Protein AF-A0A957ZMC9-F1 (afdb_monomer_lite)

Radius of gyration: 18.79 Å; chains: 1; bounding box: 34×41×51 Å

Foldseek 3Di:
DLDFVQLVQVQLVVLVFHKDLDAADLLPGPVNCPCPDPDPPCVVCVVVVNSVPDDDPVRRCQRGGNDMDGDCVLPVVPPVSVVSSVVSSVVCVVCVVVSNVVVVVVVD

Sequence (108 aa):
WGVDHGAVCAALDAEGLESWTGYEAMNHYELFQPQLTRLPVPMAYPERFNFAEMNLPAAERACAHEAVWLDEAVFRAGKEGVDQAVAAIRKVYEQRVELAEAVRERDA

pLDDT: mean 93.73, std 3.28, range [79.44, 98.38]

Secondary structure (DSSP, 8-state):
--S-HHHHHHHHHHTT--EE--PPPTTT-TT--GGG---HHHHH-GGGG-GGG---HHHHHIIIII--EE-HHHHHTHHHHHHHHHHHHHHHHHTHHHHHHHHHHH--

Structure (mmCIF, N/CA/C/O backbone):
data_AF-A0A957ZMC9-F1
#
_entry.id   AF-A0A957ZMC9-F1
#
loop_
_atom_site.group_PDB
_atom_site.id
_atom_site.type_symbol
_atom_site.label_atom_id
_atom_site.label_alt_id
_atom_site.label_comp_id
_atom_site.label_asym_id
_atom_site.label_entity_id
_atom_site.label_seq_id
_atom_site.pdbx_PDB_ins_code
_atom_site.Cartn_x
_atom_site.Cartn_y
_atom_site.Cartn_z
_atom_site.occupancy
_atom_site.B_iso_or_equiv
_atom_site.auth_seq_id
_atom_site.auth_comp_id
_atom_site.auth_asym_id
_atom_site.auth_atom_id
_atom_site.pdbx_PDB_model_num
ATOM 1 N N . TRP A 1 1 ? 1.502 -7.735 14.231 1.00 85.50 1 TRP A N 1
ATOM 2 C CA . TRP A 1 1 ? 0.253 -8.071 13.529 1.00 85.50 1 TRP A CA 1
ATOM 3 C C . TRP A 1 1 ? -0.009 -9.565 13.528 1.00 85.50 1 TRP A C 1
ATOM 5 O O . TRP A 1 1 ? -1.072 -9.938 13.983 1.00 85.50 1 TRP A O 1
ATOM 15 N N . GLY A 1 2 ? 0.952 -10.423 13.159 1.00 90.25 2 GLY A N 1
ATOM 16 C CA . GLY A 1 2 ? 0.763 -11.884 13.257 1.00 90.25 2 GLY A CA 1
ATOM 17 C C . GLY A 1 2 ? -0.123 -12.474 12.153 1.00 90.25 2 GLY A C 1
ATOM 18 O O . GLY A 1 2 ? -0.414 -13.662 12.183 1.00 90.25 2 GLY A O 1
ATOM 19 N N . VAL A 1 3 ? -0.503 -11.636 11.190 1.00 93.06 3 VAL A N 1
ATOM 20 C CA . VAL A 1 3 ? -1.233 -11.943 9.961 1.00 93.06 3 VAL A CA 1
ATOM 21 C C . VAL A 1 3 ? -0.622 -11.124 8.823 1.00 93.06 3 VAL A C 1
ATOM 23 O O . VAL A 1 3 ? 0.091 -10.149 9.086 1.00 93.06 3 VAL A O 1
ATOM 26 N N . ASP A 1 4 ? -0.906 -11.530 7.591 1.00 92.81 4 ASP A N 1
ATOM 27 C CA . ASP A 1 4 ? -0.551 -10.813 6.366 1.00 92.81 4 ASP A CA 1
ATOM 28 C C . ASP A 1 4 ? -1.323 -9.480 6.219 1.00 92.81 4 ASP A C 1
ATOM 30 O O . ASP A 1 4 ? -2.423 -9.326 6.765 1.00 92.81 4 ASP A O 1
ATOM 34 N N . HIS A 1 5 ? -0.763 -8.511 5.484 1.00 93.81 5 HIS A N 1
ATOM 35 C CA . HIS A 1 5 ? -1.374 -7.189 5.304 1.00 93.81 5 HIS A CA 1
ATOM 36 C C . HIS A 1 5 ? -2.750 -7.221 4.621 1.00 93.81 5 HIS A C 1
ATOM 38 O O . HIS A 1 5 ? -3.580 -6.365 4.926 1.00 93.81 5 HIS A O 1
ATOM 44 N N . GLY A 1 6 ? -3.059 -8.229 3.798 1.00 94.56 6 GLY A N 1
ATOM 45 C CA . GLY A 1 6 ? -4.389 -8.393 3.208 1.00 94.56 6 GLY A CA 1
ATOM 46 C C . GLY A 1 6 ? -5.461 -8.681 4.261 1.00 94.56 6 GLY A C 1
ATOM 47 O O . GLY A 1 6 ? -6.556 -8.121 4.207 1.00 94.56 6 GLY A O 1
ATOM 48 N N . ALA A 1 7 ? -5.133 -9.480 5.282 1.00 95.06 7 ALA A N 1
ATOM 49 C CA . ALA A 1 7 ? -6.037 -9.727 6.406 1.00 95.06 7 ALA A CA 1
ATOM 50 C C . ALA A 1 7 ? -6.234 -8.473 7.270 1.00 95.06 7 ALA A C 1
ATOM 52 O O . ALA A 1 7 ? -7.331 -8.240 7.777 1.00 95.06 7 ALA A O 1
ATOM 53 N N . VAL A 1 8 ? -5.189 -7.651 7.414 1.00 96.19 8 VAL A N 1
ATOM 54 C CA . VAL A 1 8 ? -5.297 -6.351 8.090 1.00 96.19 8 VAL A CA 1
ATOM 55 C C . VAL A 1 8 ? -6.210 -5.411 7.303 1.00 96.19 8 VAL A C 1
ATOM 57 O O . VAL A 1 8 ? -7.094 -4.820 7.914 1.00 96.19 8 VAL A O 1
ATOM 60 N N . CYS A 1 9 ? -6.056 -5.311 5.977 1.00 96.31 9 CYS A N 1
ATOM 61 C CA . CYS A 1 9 ? -6.913 -4.461 5.140 1.00 96.31 9 CYS A CA 1
ATOM 62 C C . CYS A 1 9 ? -8.384 -4.874 5.253 1.00 96.31 9 CYS A C 1
ATOM 64 O O . CYS A 1 9 ? -9.229 -4.048 5.571 1.00 96.31 9 CYS A O 1
ATOM 66 N N . ALA A 1 10 ? -8.677 -6.173 5.130 1.00 95.81 10 ALA A N 1
ATOM 67 C CA . ALA A 1 10 ? -10.040 -6.684 5.270 1.00 95.81 10 ALA A CA 1
ATOM 68 C C . ALA A 1 10 ? -10.660 -6.370 6.647 1.00 95.81 10 ALA A C 1
ATOM 70 O O . ALA A 1 10 ? -11.853 -6.085 6.748 1.00 95.81 10 ALA A O 1
ATOM 71 N N . ALA A 1 11 ? -9.859 -6.411 7.717 1.00 96.88 11 ALA A N 1
ATOM 72 C CA . ALA A 1 11 ? -10.316 -6.042 9.053 1.00 96.88 11 ALA A CA 1
ATOM 73 C C . ALA A 1 11 ? -10.551 -4.528 9.196 1.00 96.88 11 ALA A C 1
ATOM 75 O O . ALA A 1 11 ? -11.516 -4.127 9.837 1.00 96.88 11 ALA A O 1
ATOM 76 N N . LEU A 1 12 ? -9.700 -3.686 8.602 1.00 97.00 12 LEU A N 1
ATOM 77 C CA . LEU A 1 12 ? -9.875 -2.230 8.605 1.00 97.00 12 LEU A CA 1
ATOM 78 C C . LEU A 1 12 ? -11.098 -1.803 7.785 1.00 97.00 12 LEU A C 1
ATOM 80 O O . LEU A 1 12 ? -11.874 -0.970 8.257 1.00 97.00 12 LEU A O 1
ATOM 84 N N . ASP A 1 13 ? -11.332 -2.437 6.635 1.00 95.75 13 ASP A N 1
ATOM 85 C CA . ASP A 1 13 ? -12.523 -2.208 5.813 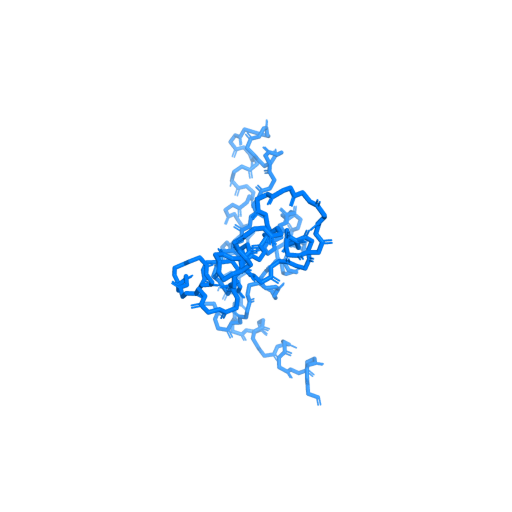1.00 95.75 13 ASP A CA 1
ATOM 86 C C . ASP A 1 13 ? -13.805 -2.533 6.598 1.00 95.75 13 ASP A C 1
ATOM 88 O O . ASP A 1 13 ? -14.782 -1.784 6.546 1.00 95.75 13 ASP A O 1
ATOM 92 N N . ALA A 1 14 ? -13.795 -3.606 7.402 1.00 95.75 14 ALA A N 1
ATOM 93 C CA . ALA A 1 14 ? -14.912 -3.963 8.281 1.00 95.75 14 ALA A CA 1
ATOM 94 C C . ALA A 1 14 ? -15.159 -2.935 9.407 1.00 95.75 14 ALA A C 1
ATOM 96 O O . ALA A 1 14 ? -16.285 -2.811 9.892 1.00 95.75 14 ALA A O 1
ATOM 97 N N . GLU A 1 15 ? -14.135 -2.175 9.801 1.00 95.94 15 GLU A N 1
ATOM 98 C CA . GLU A 1 15 ? -14.239 -1.040 10.730 1.00 95.94 15 GLU A CA 1
ATOM 99 C C . GLU A 1 15 ? -14.601 0.282 10.026 1.00 95.94 15 GLU A C 1
ATOM 101 O O . GLU A 1 15 ? -14.698 1.324 10.677 1.00 95.94 15 GLU A O 1
ATOM 106 N N . GLY A 1 16 ? -14.820 0.252 8.707 1.00 94.38 16 GLY A N 1
ATOM 107 C CA . GLY A 1 16 ? -15.160 1.420 7.897 1.00 94.38 16 GLY A CA 1
ATOM 108 C C . GLY A 1 16 ? -13.962 2.280 7.491 1.00 94.38 16 GLY A C 1
ATOM 109 O O . GLY A 1 16 ? -14.163 3.406 7.036 1.00 94.38 16 GLY A O 1
ATOM 110 N N . LEU A 1 17 ? -12.731 1.783 7.652 1.00 96.31 17 LEU A N 1
ATOM 111 C CA . LEU A 1 17 ? -11.525 2.431 7.142 1.00 96.31 17 LEU A CA 1
ATOM 112 C C . LEU A 1 17 ? -11.098 1.755 5.839 1.00 96.31 17 LEU A C 1
ATOM 114 O O . LEU A 1 17 ? -10.408 0.740 5.877 1.00 96.31 17 LEU A O 1
ATOM 118 N N . GLU A 1 18 ? -11.484 2.353 4.711 1.00 93.12 18 GLU A N 1
ATOM 119 C CA . GLU A 1 18 ? -11.097 1.871 3.384 1.00 93.12 18 GLU A CA 1
ATOM 120 C C . GLU A 1 18 ? -9.572 1.836 3.250 1.00 93.12 18 GLU A C 1
ATOM 122 O O . GLU A 1 18 ? -8.875 2.849 3.411 1.00 93.12 18 GLU A O 1
ATOM 127 N N . SER A 1 19 ? -9.054 0.638 3.001 1.00 94.94 19 SER A N 1
ATOM 128 C CA . SER A 1 19 ? -7.627 0.379 2.925 1.00 94.94 19 SER A CA 1
ATOM 129 C C . SER A 1 19 ? -7.314 -0.708 1.908 1.00 94.94 19 SER A C 1
ATOM 131 O O . SER A 1 19 ? -8.141 -1.552 1.578 1.00 94.94 19 SER A O 1
ATOM 133 N N . TRP A 1 20 ? -6.091 -0.700 1.391 1.00 94.25 20 TRP A N 1
ATOM 134 C CA . TRP A 1 20 ? -5.660 -1.712 0.432 1.00 94.25 20 TRP A CA 1
ATOM 135 C C . TRP A 1 20 ? -4.178 -2.034 0.582 1.00 94.25 20 TRP A C 1
ATOM 137 O O . TRP A 1 20 ? -3.389 -1.247 1.113 1.00 94.25 20 TRP A O 1
ATOM 147 N N . THR A 1 21 ? -3.796 -3.212 0.096 1.00 94.00 21 THR A N 1
ATOM 148 C CA . THR A 1 21 ? -2.422 -3.737 0.146 1.00 94.00 21 THR A CA 1
ATOM 149 C C . THR A 1 21 ? -1.448 -2.934 -0.721 1.00 94.00 21 TH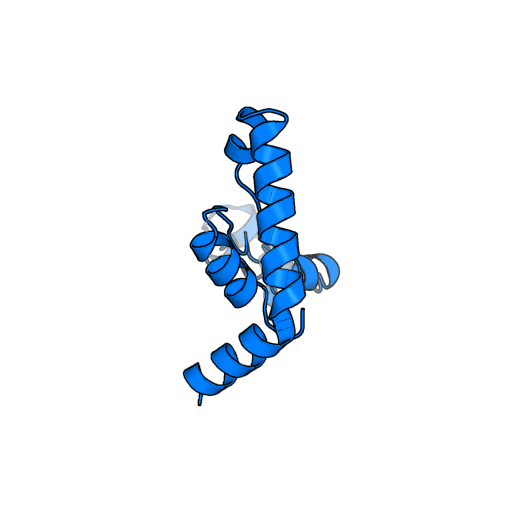R A C 1
ATOM 151 O O . THR A 1 21 ? -0.236 -3.015 -0.531 1.00 94.00 21 THR A O 1
ATOM 154 N N . GLY A 1 22 ? -1.971 -2.107 -1.629 1.00 91.31 22 GLY A N 1
ATOM 155 C CA . GLY A 1 22 ? -1.196 -1.286 -2.547 1.00 91.31 22 GLY A CA 1
ATOM 156 C C . GLY A 1 22 ? -0.687 -2.063 -3.755 1.00 91.31 22 GLY A C 1
ATOM 157 O O . GLY A 1 22 ? -1.254 -3.075 -4.161 1.00 91.31 22 GLY A O 1
ATOM 158 N N . TYR A 1 23 ? 0.382 -1.545 -4.353 1.00 89.69 23 TYR A N 1
ATOM 159 C CA . TYR A 1 23 ? 0.996 -2.117 -5.547 1.00 89.69 23 TYR A CA 1
ATOM 160 C C . TYR A 1 23 ? 2.077 -3.129 -5.192 1.00 89.69 23 TYR A C 1
ATOM 162 O O . TYR A 1 23 ? 2.838 -2.911 -4.251 1.00 89.69 23 TYR A O 1
ATOM 170 N N . GLU A 1 24 ? 2.208 -4.163 -6.018 1.00 90.31 24 GLU A N 1
ATOM 171 C CA . GLU A 1 24 ? 3.356 -5.067 -6.004 1.00 90.31 24 GLU A CA 1
ATOM 172 C C . GLU A 1 24 ? 4.656 -4.320 -6.346 1.00 90.31 24 GLU A C 1
ATOM 174 O O . GLU A 1 24 ? 4.655 -3.220 -6.913 1.00 90.31 24 GLU A O 1
ATOM 179 N N . ALA A 1 25 ? 5.799 -4.936 -6.038 1.00 92.62 25 ALA A N 1
ATOM 180 C CA . ALA A 1 25 ? 7.070 -4.437 -6.544 1.00 92.62 25 ALA A CA 1
ATOM 181 C C . ALA A 1 25 ? 7.057 -4.475 -8.083 1.00 92.62 25 ALA A C 1
ATOM 183 O O . ALA A 1 25 ? 6.659 -5.467 -8.688 1.00 92.62 25 ALA A O 1
ATOM 184 N N . MET A 1 26 ? 7.501 -3.391 -8.726 1.00 92.38 26 MET A N 1
ATOM 185 C CA . MET A 1 26 ? 7.350 -3.197 -10.178 1.00 92.38 26 MET A CA 1
ATOM 186 C C . MET A 1 26 ? 7.946 -4.338 -11.020 1.00 92.38 26 MET A C 1
ATOM 188 O O . MET A 1 26 ? 7.441 -4.629 -12.096 1.00 92.38 26 MET A O 1
ATOM 192 N N . ASN A 1 27 ? 9.010 -4.991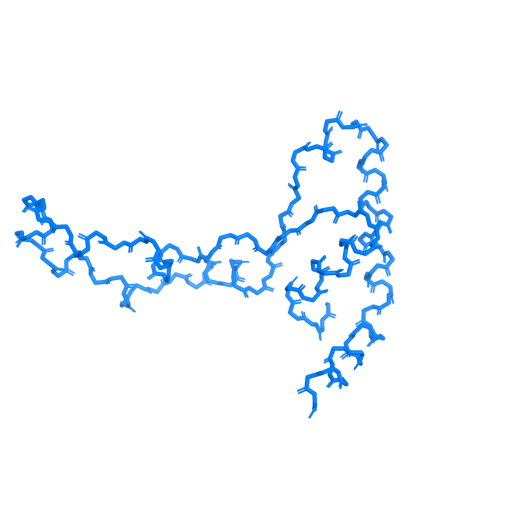 -10.541 1.00 91.94 27 ASN A N 1
ATOM 193 C CA . ASN A 1 27 ? 9.640 -6.136 -11.206 1.00 91.94 27 ASN A CA 1
ATOM 194 C C . ASN A 1 27 ? 8.782 -7.414 -11.201 1.00 91.94 27 ASN A C 1
ATOM 196 O O . ASN A 1 27 ? 9.035 -8.293 -12.021 1.00 91.94 27 ASN A O 1
ATOM 200 N N . HIS A 1 28 ? 7.784 -7.495 -10.320 1.00 90.81 28 HIS A N 1
ATOM 201 C CA . HIS A 1 28 ? 6.799 -8.581 -10.248 1.00 90.81 28 HIS A CA 1
ATOM 202 C C . HIS A 1 28 ? 5.428 -8.179 -10.801 1.00 90.81 28 HIS A C 1
ATOM 204 O O . HIS A 1 28 ? 4.613 -9.051 -11.081 1.00 90.81 28 HIS A O 1
ATOM 210 N N . TYR A 1 29 ? 5.193 -6.880 -11.005 1.00 90.94 29 TYR A N 1
ATOM 211 C CA . TYR A 1 29 ? 3.894 -6.359 -11.410 1.00 90.94 29 TYR A CA 1
ATOM 212 C C . TYR A 1 29 ? 3.492 -6.855 -12.800 1.00 90.94 29 TYR A C 1
ATOM 214 O O . TYR A 1 29 ? 4.136 -6.525 -13.798 1.00 90.94 29 TYR A O 1
ATOM 222 N N . GLU A 1 30 ? 2.386 -7.599 -12.884 1.00 90.31 30 GLU A N 1
ATOM 223 C CA . GLU A 1 30 ? 1.971 -8.269 -14.124 1.00 90.31 30 GLU A CA 1
ATOM 224 C C . GLU A 1 30 ? 1.774 -7.287 -15.287 1.00 90.31 30 GLU A C 1
ATOM 226 O O . GLU A 1 30 ? 2.039 -7.624 -16.434 1.00 90.31 30 GLU A O 1
ATOM 231 N N . LEU A 1 31 ? 1.366 -6.043 -15.028 1.00 91.81 31 LEU A N 1
ATOM 232 C CA . LEU A 1 31 ? 1.176 -5.045 -16.088 1.00 91.81 31 LEU A CA 1
ATOM 233 C C . LEU A 1 31 ? 2.490 -4.419 -16.589 1.00 91.81 31 LEU A C 1
ATOM 235 O O . LEU A 1 31 ? 2.504 -3.766 -17.636 1.00 91.81 31 LEU A O 1
ATOM 239 N N . PHE A 1 32 ? 3.603 -4.606 -15.878 1.00 92.88 32 PHE A N 1
ATOM 240 C CA . PHE A 1 32 ? 4.905 -4.064 -16.249 1.00 92.88 32 PHE A CA 1
ATOM 241 C C . PHE A 1 32 ? 5.678 -5.045 -17.143 1.00 92.88 32 PHE A C 1
ATOM 243 O O . PHE A 1 32 ? 6.557 -5.778 -16.698 1.00 92.88 32 PHE A O 1
ATOM 250 N N . GLN A 1 33 ? 5.355 -5.044 -18.443 1.00 91.38 33 GLN A N 1
ATOM 251 C CA . GLN A 1 33 ? 5.948 -5.975 -19.418 1.00 91.38 33 GLN A CA 1
ATOM 252 C C . GLN A 1 33 ? 6.695 -5.292 -20.585 1.00 91.38 33 GLN A C 1
ATOM 254 O O . GLN A 1 33 ? 6.397 -5.555 -21.758 1.00 91.38 33 GLN A O 1
ATOM 259 N N . PRO A 1 34 ? 7.678 -4.401 -20.339 1.00 91.19 34 PRO A N 1
ATOM 260 C CA . PRO A 1 34 ? 8.409 -3.740 -21.423 1.00 91.19 34 PRO A CA 1
ATOM 261 C C . PRO A 1 34 ? 9.264 -4.704 -22.273 1.00 91.19 34 PRO A C 1
ATOM 263 O O . PRO A 1 34 ? 9.675 -4.351 -23.371 1.00 91.19 34 PRO A O 1
ATOM 266 N N . GLN A 1 35 ? 9.492 -5.939 -21.838 1.00 89.00 35 GLN A N 1
ATOM 267 C CA . GLN A 1 35 ? 10.100 -7.002 -22.644 1.00 89.00 35 GLN A CA 1
ATOM 268 C C . GLN A 1 35 ? 9.201 -7.496 -23.791 1.00 89.00 35 GLN A C 1
ATOM 270 O O . GLN A 1 35 ? 9.702 -8.080 -24.748 1.00 89.00 35 GLN A O 1
ATOM 275 N N . LEU A 1 36 ? 7.883 -7.263 -23.725 1.00 90.50 36 LEU A N 1
ATOM 276 C CA . LEU A 1 36 ? 6.947 -7.666 -24.782 1.00 90.50 36 LEU A CA 1
ATOM 277 C C . LEU A 1 36 ? 6.740 -6.596 -25.862 1.00 90.50 36 LEU A C 1
ATOM 279 O O . LEU A 1 36 ? 6.091 -6.855 -26.880 1.00 90.50 36 LEU A O 1
ATOM 283 N N . THR A 1 37 ? 7.265 -5.384 -25.669 1.00 91.56 37 THR A N 1
ATOM 284 C CA . THR A 1 37 ? 7.127 -4.319 -26.666 1.00 91.56 37 THR A CA 1
ATOM 285 C C . THR A 1 37 ? 8.127 -4.465 -27.816 1.00 91.56 37 THR A C 1
ATOM 287 O O . THR A 1 37 ? 9.223 -4.993 -27.664 1.00 91.56 37 THR A O 1
ATOM 290 N N . ARG A 1 38 ? 7.761 -3.940 -28.992 1.00 93.81 38 ARG A N 1
ATOM 291 C CA . ARG A 1 38 ? 8.614 -3.887 -30.194 1.00 93.81 38 ARG A CA 1
ATOM 292 C C . ARG A 1 38 ? 9.380 -2.568 -30.335 1.00 93.81 38 ARG A C 1
ATOM 294 O O . ARG A 1 38 ? 9.811 -2.218 -31.432 1.00 93.81 38 ARG A O 1
ATOM 301 N N . LEU A 1 39 ? 9.502 -1.794 -29.256 1.00 95.25 39 LEU A N 1
ATOM 302 C CA . LEU A 1 39 ? 10.254 -0.541 -29.279 1.00 95.25 39 LEU A CA 1
ATOM 303 C C . LEU A 1 39 ? 11.756 -0.803 -29.515 1.00 95.25 39 LEU A C 1
ATOM 305 O O . LEU A 1 39 ? 12.272 -1.831 -29.073 1.00 95.25 39 LEU A O 1
ATOM 309 N N . PRO A 1 40 ? 12.487 0.127 -30.164 1.00 95.69 40 PRO A N 1
ATOM 310 C CA . PRO A 1 40 ? 13.881 -0.105 -30.549 1.00 95.69 40 PRO A CA 1
ATOM 311 C C . PRO A 1 40 ? 14.818 -0.463 -29.389 1.00 95.69 40 PRO A C 1
ATOM 313 O O . PRO A 1 40 ? 15.720 -1.272 -29.567 1.00 95.69 40 PRO A O 1
ATOM 316 N N . VAL A 1 41 ? 14.612 0.121 -28.203 1.00 94.44 41 VAL A N 1
ATOM 317 C CA . VAL A 1 41 ? 15.513 -0.071 -27.054 1.00 94.44 41 VAL A CA 1
ATOM 318 C C . VAL A 1 41 ? 15.371 -1.469 -26.427 1.00 94.44 41 VAL A C 1
ATOM 320 O O . VAL A 1 41 ? 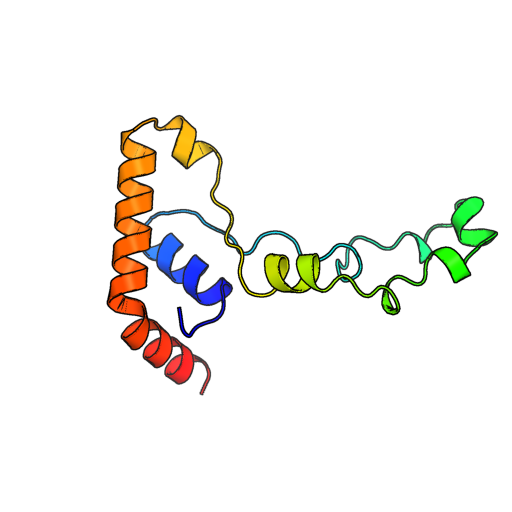16.389 -2.155 -26.364 1.00 94.44 41 VAL A O 1
ATOM 323 N N . PRO A 1 42 ? 14.173 -1.947 -26.026 1.00 93.00 42 PRO A N 1
ATOM 324 C CA . PRO A 1 42 ? 13.999 -3.327 -25.554 1.00 93.00 42 PRO A CA 1
ATOM 325 C C . PRO A 1 42 ? 14.456 -4.386 -26.560 1.00 93.00 42 PRO A C 1
ATOM 327 O O . PRO A 1 42 ? 15.058 -5.381 -26.172 1.00 93.00 42 PRO A O 1
ATOM 330 N N . MET A 1 43 ? 14.237 -4.144 -27.858 1.00 93.31 43 MET A N 1
ATOM 331 C CA . MET A 1 43 ? 14.674 -5.053 -28.923 1.00 93.31 43 MET A CA 1
ATOM 332 C C . MET A 1 43 ? 16.199 -5.107 -29.083 1.00 93.31 43 MET A C 1
ATOM 334 O O . MET A 1 43 ? 16.742 -6.168 -29.380 1.00 93.31 43 MET A O 1
ATOM 338 N N . ALA A 1 44 ? 16.889 -3.973 -28.929 1.00 95.62 44 ALA A N 1
ATOM 339 C CA . ALA A 1 44 ? 18.341 -3.893 -29.088 1.00 95.62 44 ALA A CA 1
ATOM 340 C C . ALA A 1 44 ? 19.118 -4.359 -27.846 1.00 95.62 44 ALA A C 1
ATOM 342 O O . ALA A 1 44 ? 20.276 -4.745 -27.984 1.00 95.62 44 ALA A O 1
ATOM 343 N N . TYR A 1 45 ? 18.498 -4.311 -26.661 1.00 94.00 45 TYR A N 1
ATOM 344 C CA . TYR A 1 45 ? 19.148 -4.594 -25.375 1.00 94.00 45 TYR A CA 1
ATOM 345 C C . TYR A 1 45 ? 18.274 -5.462 -24.449 1.00 94.00 45 TYR A C 1
ATOM 347 O O . TYR A 1 45 ? 17.979 -5.033 -23.328 1.00 94.00 45 TYR A O 1
ATOM 355 N N . PRO A 1 46 ? 17.812 -6.651 -24.881 1.00 91.62 46 PRO A N 1
ATOM 356 C CA . PRO A 1 46 ? 16.873 -7.471 -24.109 1.00 91.62 46 PRO A CA 1
ATOM 357 C C . PRO A 1 46 ? 17.405 -7.863 -22.722 1.00 91.62 46 PRO A C 1
ATOM 359 O O . PRO A 1 46 ? 16.637 -7.959 -21.767 1.00 91.62 46 PRO A O 1
ATOM 362 N N . GLU A 1 47 ? 18.720 -8.015 -22.571 1.00 92.12 47 GLU A N 1
ATOM 363 C CA . GLU A 1 47 ? 19.381 -8.345 -21.306 1.00 92.12 47 GLU A CA 1
ATOM 364 C C . GLU A 1 47 ? 19.177 -7.283 -20.216 1.00 92.12 47 GLU A C 1
ATOM 366 O O . GLU A 1 47 ? 19.212 -7.597 -19.029 1.00 92.12 47 GLU A O 1
ATOM 371 N N . ARG A 1 48 ? 18.915 -6.025 -20.598 1.00 90.81 48 ARG A N 1
ATOM 372 C CA . ARG A 1 48 ? 18.644 -4.931 -19.649 1.00 90.81 48 ARG A CA 1
ATOM 373 C C . ARG A 1 48 ? 17.218 -4.946 -19.097 1.00 90.81 48 ARG A C 1
ATOM 375 O O . ARG A 1 48 ? 16.918 -4.166 -18.197 1.00 90.81 48 ARG A O 1
ATOM 382 N N . PHE A 1 49 ? 16.354 -5.801 -19.640 1.00 92.38 49 PHE A N 1
ATOM 383 C CA . PHE A 1 49 ? 14.940 -5.926 -19.280 1.00 92.38 49 PHE A CA 1
ATOM 384 C C . PHE A 1 49 ? 14.650 -7.259 -18.570 1.00 92.38 49 PHE A C 1
ATOM 386 O O . PHE A 1 49 ? 13.510 -7.718 -18.542 1.00 92.38 49 PHE A O 1
ATOM 393 N N . ASN A 1 50 ? 15.673 -7.888 -17.978 1.00 90.44 50 ASN A N 1
ATOM 394 C CA . ASN A 1 50 ? 15.499 -9.062 -17.126 1.00 90.44 50 ASN A CA 1
ATOM 395 C C . ASN A 1 50 ? 15.120 -8.652 -15.692 1.00 90.44 50 ASN A C 1
ATOM 397 O O . ASN A 1 50 ? 15.962 -8.586 -14.797 1.00 90.44 50 ASN A O 1
ATOM 401 N N . PHE A 1 51 ? 13.841 -8.336 -15.477 1.00 92.62 51 PHE A N 1
ATOM 402 C CA . PHE A 1 51 ? 13.342 -7.891 -14.169 1.00 92.62 51 PHE A CA 1
ATOM 403 C C . PHE A 1 51 ? 13.293 -9.009 -13.123 1.00 92.62 51 PHE A C 1
ATOM 405 O O . PHE A 1 51 ? 13.417 -8.725 -11.935 1.00 92.62 51 PHE A O 1
ATOM 412 N N . ALA A 1 52 ? 13.186 -10.270 -13.553 1.00 89.25 52 ALA A N 1
ATOM 413 C CA . ALA A 1 52 ? 13.147 -11.428 -12.659 1.00 89.25 52 ALA A CA 1
ATOM 414 C C . ALA A 1 52 ? 14.457 -11.622 -11.873 1.00 89.25 52 ALA A C 1
ATOM 416 O O . ALA A 1 52 ? 14.447 -12.193 -10.788 1.00 89.25 52 ALA A O 1
ATOM 417 N N . GLU A 1 53 ? 15.581 -11.131 -12.402 1.00 91.94 53 GLU A N 1
ATOM 418 C CA . GLU A 1 53 ? 16.884 -11.165 -11.725 1.00 91.94 53 GLU A CA 1
ATOM 419 C C . GLU A 1 53 ? 17.148 -9.928 -10.850 1.00 91.94 53 GLU A C 1
ATOM 421 O O . GLU A 1 53 ? 18.170 -9.860 -10.162 1.00 91.94 53 GLU A O 1
ATOM 426 N N . MET A 1 54 ? 16.250 -8.935 -10.849 1.00 92.88 54 MET A N 1
ATOM 427 C CA . MET A 1 54 ? 16.387 -7.777 -9.969 1.00 92.88 54 MET A CA 1
ATOM 428 C C . MET A 1 54 ? 16.080 -8.167 -8.525 1.00 92.88 54 MET A C 1
ATOM 430 O O . MET A 1 54 ? 15.050 -8.763 -8.234 1.00 92.88 54 MET A O 1
ATOM 434 N N . ASN A 1 55 ? 16.959 -7.765 -7.609 1.00 93.88 55 ASN A N 1
ATOM 435 C CA . ASN A 1 55 ? 16.782 -7.967 -6.176 1.00 93.88 55 ASN A CA 1
ATOM 436 C C . ASN A 1 55 ? 16.416 -6.633 -5.513 1.00 93.88 55 ASN A C 1
ATOM 438 O O . ASN A 1 55 ? 17.284 -5.774 -5.322 1.00 93.88 55 ASN A O 1
ATOM 442 N N . LEU A 1 56 ? 15.135 -6.452 -5.181 1.00 94.31 56 LEU A N 1
ATOM 443 C CA . LEU A 1 56 ? 14.587 -5.214 -4.613 1.00 94.31 56 LEU A CA 1
ATOM 444 C C . LEU A 1 56 ? 13.949 -5.470 -3.235 1.00 94.31 56 LEU A C 1
ATOM 446 O O . LEU A 1 56 ? 12.768 -5.186 -3.032 1.00 94.31 56 LEU A O 1
ATOM 450 N N . PRO A 1 57 ? 14.722 -5.936 -2.237 1.00 93.94 57 PRO A N 1
ATOM 451 C CA . PRO A 1 57 ? 14.171 -6.537 -1.021 1.00 93.94 57 PRO A CA 1
ATOM 452 C C . PRO A 1 57 ? 13.383 -5.543 -0.159 1.00 93.94 57 PRO A C 1
ATOM 454 O O . PRO A 1 57 ? 12.463 -5.921 0.560 1.00 93.94 57 PRO A O 1
ATOM 457 N N . ALA A 1 58 ? 13.728 -4.253 -0.219 1.00 94.12 58 ALA A N 1
ATOM 458 C CA . ALA A 1 58 ? 12.986 -3.214 0.487 1.00 94.12 58 ALA A CA 1
ATOM 459 C C . ALA A 1 58 ? 11.611 -2.954 -0.148 1.00 94.12 58 ALA A C 1
ATOM 461 O O . ALA A 1 58 ? 10.637 -2.779 0.580 1.00 94.12 58 ALA A O 1
ATOM 462 N N . ALA A 1 59 ? 11.539 -2.943 -1.483 1.00 92.56 59 ALA A N 1
ATOM 463 C CA . ALA A 1 59 ? 10.284 -2.760 -2.201 1.00 92.56 59 ALA A CA 1
ATOM 464 C C . ALA A 1 59 ? 9.396 -3.995 -2.032 1.00 92.56 59 ALA A C 1
ATOM 466 O O . ALA A 1 59 ? 8.245 -3.855 -1.651 1.00 92.56 59 ALA A O 1
ATOM 467 N N . GLU A 1 60 ? 9.952 -5.193 -2.210 1.00 92.38 60 GLU A N 1
ATOM 468 C CA . GLU A 1 60 ? 9.229 -6.458 -2.046 1.00 92.38 60 GLU A CA 1
ATOM 469 C C . GLU A 1 60 ? 8.646 -6.600 -0.640 1.00 92.38 60 GLU A C 1
ATOM 471 O O . GLU A 1 60 ? 7.460 -6.877 -0.493 1.00 92.38 60 GLU A O 1
ATOM 476 N N . ARG A 1 61 ? 9.429 -6.311 0.406 1.00 90.75 61 ARG A N 1
ATOM 477 C CA . ARG A 1 61 ? 8.929 -6.387 1.783 1.00 90.75 61 ARG A CA 1
ATOM 478 C C . ARG A 1 61 ? 7.797 -5.392 2.054 1.00 90.75 61 ARG A C 1
ATOM 480 O O . ARG A 1 61 ? 6.793 -5.757 2.662 1.00 90.75 61 ARG A O 1
ATOM 487 N N . ALA A 1 62 ? 7.948 -4.144 1.608 1.00 89.38 62 ALA A N 1
ATOM 488 C CA . ALA A 1 62 ? 6.923 -3.124 1.806 1.00 89.38 62 ALA A CA 1
ATOM 489 C C . ALA A 1 62 ? 5.640 -3.466 1.032 1.00 89.38 62 ALA A C 1
ATOM 491 O O . ALA A 1 62 ? 4.566 -3.507 1.621 1.00 89.38 62 ALA A O 1
ATOM 492 N N . CYS A 1 63 ? 5.769 -3.749 -0.263 1.00 88.44 63 CYS A N 1
ATOM 493 C CA . CYS A 1 63 ? 4.664 -3.950 -1.193 1.00 88.44 63 CYS A CA 1
ATOM 494 C C . CYS A 1 63 ? 3.920 -5.277 -1.015 1.00 88.44 63 CYS A C 1
ATOM 496 O O . CYS A 1 63 ? 2.727 -5.317 -1.281 1.00 88.44 63 CYS A O 1
ATOM 498 N N . ALA A 1 64 ? 4.596 -6.353 -0.601 1.00 86.25 64 ALA A N 1
ATOM 499 C CA . ALA A 1 64 ? 3.992 -7.687 -0.551 1.00 86.25 64 ALA A CA 1
ATOM 500 C C . ALA A 1 64 ? 3.575 -8.141 0.855 1.00 86.25 64 ALA A C 1
ATOM 502 O O . ALA A 1 64 ? 2.906 -9.163 0.968 1.00 86.25 64 ALA A O 1
ATOM 503 N N . HIS A 1 65 ? 4.017 -7.455 1.920 1.00 85.31 65 HIS A N 1
ATOM 504 C CA . HIS A 1 65 ? 3.853 -7.979 3.284 1.00 85.31 65 HIS A CA 1
ATOM 505 C C . HIS A 1 65 ? 3.531 -6.940 4.361 1.00 85.31 65 HIS A C 1
ATOM 507 O O . HIS A 1 65 ? 2.789 -7.248 5.291 1.00 85.31 65 HIS A O 1
ATOM 513 N N . GLU A 1 66 ? 4.140 -5.749 4.321 1.00 89.69 66 GLU A N 1
ATOM 514 C CA . GLU A 1 66 ? 4.143 -4.852 5.490 1.00 89.69 66 GLU A CA 1
ATOM 515 C C . GLU A 1 66 ? 3.279 -3.597 5.330 1.00 89.69 66 GLU A C 1
ATOM 517 O O . GLU A 1 66 ? 2.749 -3.099 6.326 1.00 89.69 66 GLU A O 1
ATOM 522 N N . ALA A 1 67 ? 3.159 -3.049 4.118 1.00 92.75 67 ALA A N 1
ATOM 523 C CA . ALA A 1 67 ? 2.494 -1.769 3.905 1.00 92.75 67 ALA A CA 1
ATOM 524 C C . ALA A 1 67 ? 0.983 -1.923 3.710 1.00 92.75 67 ALA A C 1
ATOM 526 O O . ALA A 1 67 ? 0.506 -2.856 3.069 1.00 92.75 67 ALA A O 1
ATOM 527 N N . VAL A 1 68 ? 0.248 -0.939 4.223 1.00 94.31 68 VAL A N 1
ATOM 528 C CA . VAL A 1 68 ? -1.172 -0.713 3.951 1.00 94.31 68 VAL A CA 1
ATOM 529 C C . VAL A 1 68 ? -1.320 0.734 3.508 1.00 94.31 68 VAL A C 1
ATOM 531 O O . VAL A 1 68 ? -0.659 1.628 4.043 1.00 94.31 68 VAL A O 1
ATOM 534 N N . TRP A 1 69 ? -2.170 0.959 2.519 1.00 95.00 69 TRP A N 1
ATOM 535 C CA . TRP A 1 69 ? -2.415 2.264 1.928 1.00 95.00 69 TRP A CA 1
ATOM 536 C C . TRP A 1 69 ? -3.790 2.766 2.356 1.00 95.00 69 TRP A C 1
ATOM 538 O O . TRP A 1 69 ? -4.762 2.013 2.337 1.00 95.00 69 TRP A O 1
ATOM 548 N N . LEU A 1 70 ? -3.852 4.043 2.731 1.00 95.19 70 LEU A N 1
ATOM 549 C CA . LEU A 1 70 ? -5.085 4.742 3.083 1.00 95.19 70 LEU A CA 1
ATOM 550 C C . LEU A 1 70 ? -5.403 5.763 1.994 1.00 95.19 70 LEU A C 1
ATOM 552 O O . LEU A 1 70 ? -4.496 6.453 1.518 1.00 95.19 70 LEU A O 1
ATOM 556 N N . ASP A 1 71 ? -6.676 5.861 1.630 1.00 91.31 71 ASP A N 1
ATOM 557 C CA . ASP A 1 71 ? -7.156 6.826 0.643 1.00 91.31 71 ASP A CA 1
ATOM 558 C C . ASP A 1 71 ? -7.017 8.275 1.151 1.00 91.31 71 ASP A C 1
ATOM 560 O O . ASP A 1 71 ? -7.079 8.548 2.360 1.00 91.31 71 ASP A O 1
ATOM 564 N N . GLU A 1 72 ? -6.830 9.240 0.244 1.00 94.50 72 GLU A N 1
ATOM 565 C CA . GLU A 1 72 ? -6.695 10.639 0.640 1.00 94.50 72 GLU A CA 1
ATOM 566 C C . GLU A 1 72 ? -7.956 11.201 1.313 1.00 94.50 72 GLU A C 1
ATOM 568 O O . GLU A 1 72 ? -7.866 12.176 2.071 1.00 94.50 72 GLU A O 1
ATOM 573 N N . ALA A 1 73 ? -9.124 10.597 1.069 1.00 93.75 73 ALA A N 1
ATOM 574 C CA . ALA A 1 73 ? -10.397 10.949 1.685 1.00 93.75 73 ALA A CA 1
ATOM 575 C C . ALA A 1 73 ? -10.320 10.959 3.220 1.00 93.75 73 ALA A C 1
ATOM 577 O O . ALA A 1 73 ? -10.875 11.868 3.849 1.00 93.75 73 ALA A O 1
ATOM 578 N N . VAL A 1 74 ? -9.551 10.037 3.816 1.00 95.38 74 VAL A N 1
ATOM 579 C CA . VAL A 1 74 ? -9.297 9.979 5.267 1.00 95.38 74 VAL A CA 1
ATOM 580 C C . VAL A 1 74 ? -8.731 11.307 5.774 1.00 95.38 74 VAL A C 1
ATOM 582 O O . VAL A 1 74 ? -9.174 11.843 6.790 1.00 95.38 74 VAL A O 1
ATOM 585 N N . PHE A 1 75 ? -7.778 11.883 5.039 1.00 95.19 75 PHE A N 1
ATOM 586 C CA . PHE A 1 75 ? -7.132 13.141 5.412 1.00 95.19 75 PHE A CA 1
ATOM 587 C C . PHE A 1 75 ? -7.977 14.364 5.039 1.00 95.19 75 PHE A C 1
ATOM 589 O O . PHE A 1 75 ? -7.939 15.383 5.732 1.00 95.19 75 PHE A O 1
ATOM 596 N N . ARG A 1 76 ? -8.778 14.278 3.970 1.00 96.94 76 ARG A N 1
ATOM 597 C CA . ARG A 1 76 ? -9.689 15.356 3.548 1.00 96.94 76 ARG A CA 1
ATOM 598 C C . ARG A 1 76 ? -10.853 15.577 4.513 1.00 96.94 76 ARG A C 1
ATOM 600 O O . ARG A 1 76 ? -11.358 16.696 4.578 1.00 96.94 76 ARG A O 1
ATOM 607 N N . ALA A 1 77 ? -11.233 14.565 5.290 1.00 95.12 77 ALA A N 1
ATOM 608 C CA . ALA A 1 77 ? -12.188 14.689 6.393 1.00 95.12 77 ALA A CA 1
ATOM 609 C C . ALA A 1 77 ? -11.624 15.459 7.613 1.00 95.12 77 ALA A C 1
ATOM 611 O O . ALA A 1 77 ? -12.319 15.666 8.609 1.00 95.12 77 ALA A O 1
ATOM 612 N N . GLY A 1 78 ? -10.371 15.923 7.550 1.00 96.00 78 GLY A N 1
ATOM 613 C CA . GLY A 1 78 ? -9.744 16.714 8.603 1.00 96.00 78 GLY A CA 1
ATOM 614 C C . GLY A 1 78 ? -9.425 15.882 9.844 1.00 96.00 78 GLY A C 1
ATOM 615 O O . GLY A 1 78 ? -9.142 14.688 9.762 1.00 96.00 78 GLY A O 1
ATOM 616 N N . LYS A 1 79 ? -9.447 16.521 11.021 1.00 97.75 79 LYS A N 1
ATOM 617 C CA . LYS A 1 79 ? -9.096 15.858 12.287 1.00 97.75 79 LYS A CA 1
ATOM 618 C C . LYS A 1 79 ? -9.974 14.636 12.572 1.00 97.75 79 LYS A C 1
ATOM 620 O O . LYS A 1 79 ? -9.462 13.637 13.061 1.00 97.75 79 LYS A O 1
ATOM 625 N N . GLU A 1 80 ? -11.265 14.724 12.267 1.00 97.12 80 GLU A N 1
ATOM 626 C CA . GLU A 1 80 ? -12.212 13.642 12.532 1.00 97.12 80 GLU A CA 1
ATOM 627 C C . GLU A 1 80 ? -11.853 12.369 11.758 1.00 97.12 80 GLU A C 1
ATOM 629 O O . GLU A 1 80 ? -11.774 11.305 12.365 1.00 97.12 80 GLU A O 1
ATOM 634 N N . GLY A 1 81 ? -11.547 12.478 10.460 1.00 96.50 81 GLY A N 1
ATOM 635 C CA . GLY A 1 81 ? -11.143 11.320 9.654 1.00 96.50 81 GLY A CA 1
ATOM 636 C C . GLY A 1 81 ? -9.869 10.653 10.171 1.00 96.50 81 GLY A C 1
ATOM 637 O O . GLY A 1 81 ? -9.804 9.430 10.283 1.00 96.50 81 GLY A O 1
ATOM 638 N N . VAL A 1 82 ? -8.880 11.449 10.587 1.00 97.44 82 VAL A N 1
ATOM 639 C CA . VAL A 1 82 ? -7.652 10.922 11.203 1.00 97.44 82 VAL A CA 1
ATOM 640 C C . VAL A 1 82 ? -7.945 10.234 12.541 1.00 97.44 82 VAL A C 1
ATOM 642 O O . VAL A 1 82 ? -7.428 9.147 12.792 1.00 97.44 82 VAL A O 1
ATOM 645 N N . ASP A 1 83 ? -8.782 10.826 13.396 1.00 98.12 83 ASP A N 1
ATOM 646 C CA . ASP A 1 83 ? -9.144 10.239 14.691 1.00 98.12 83 ASP A CA 1
ATOM 647 C C . ASP A 1 83 ? -9.905 8.908 14.518 1.00 98.12 83 ASP A C 1
ATOM 649 O O . ASP A 1 83 ? -9.645 7.948 15.249 1.00 98.12 83 ASP A O 1
ATOM 653 N N . GLN A 1 84 ? -10.802 8.829 13.529 1.00 97.12 84 GLN A N 1
ATOM 654 C CA . GLN A 1 84 ? -11.520 7.603 13.167 1.00 97.12 84 GLN A CA 1
ATOM 655 C C . GLN A 1 84 ? -10.562 6.523 12.650 1.00 97.12 84 GLN A C 1
ATOM 657 O O . GLN A 1 84 ? -10.608 5.391 13.133 1.00 97.12 84 GLN A O 1
ATOM 662 N N . ALA A 1 85 ? -9.631 6.877 11.757 1.00 97.62 85 ALA A N 1
ATOM 663 C CA . ALA A 1 85 ? -8.613 5.947 11.270 1.00 97.62 85 ALA A CA 1
ATOM 664 C C . ALA A 1 85 ? -7.745 5.399 12.416 1.00 97.62 85 ALA A C 1
ATOM 666 O O . ALA A 1 85 ? -7.519 4.193 12.512 1.00 97.62 85 ALA A O 1
ATOM 667 N N . VAL A 1 86 ? -7.313 6.259 13.346 1.00 97.94 86 VAL A N 1
ATOM 668 C CA . VAL A 1 86 ? -6.560 5.842 14.541 1.00 97.94 86 VAL A CA 1
ATOM 669 C C . VAL A 1 86 ? -7.378 4.888 15.413 1.00 97.94 86 VAL A C 1
ATOM 671 O O . VAL A 1 86 ? -6.834 3.900 15.912 1.00 97.94 86 VAL A O 1
ATOM 674 N N . ALA A 1 87 ? -8.671 5.159 15.611 1.00 98.25 87 ALA A N 1
ATOM 675 C CA . ALA A 1 87 ? -9.548 4.293 16.393 1.00 98.25 87 ALA A CA 1
ATOM 676 C C . ALA A 1 87 ? -9.710 2.905 15.752 1.00 98.25 87 ALA A C 1
ATOM 678 O O . ALA A 1 87 ? -9.584 1.905 16.464 1.00 98.25 87 ALA A O 1
ATOM 679 N N . ALA A 1 88 ? -9.912 2.845 14.432 1.00 98.00 88 ALA A N 1
ATOM 680 C CA . ALA A 1 88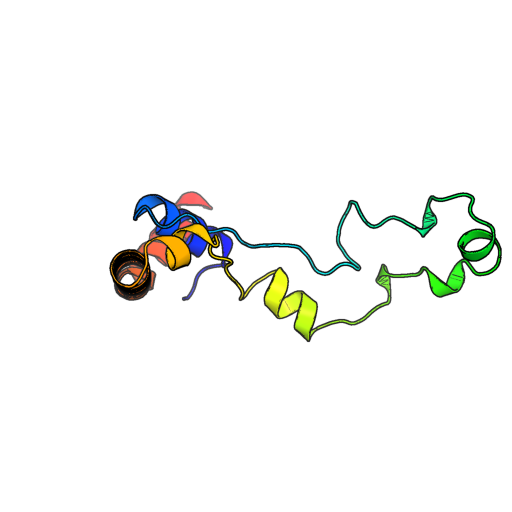 ? -10.018 1.600 13.673 1.00 98.00 88 ALA A CA 1
ATOM 681 C C . ALA A 1 88 ? -8.718 0.782 13.751 1.00 98.00 88 ALA A C 1
ATOM 683 O O . ALA A 1 88 ? -8.729 -0.370 14.187 1.00 98.00 88 ALA A O 1
ATOM 684 N N . ILE A 1 89 ? -7.573 1.407 13.447 1.00 97.81 89 ILE A N 1
ATOM 685 C CA . ILE A 1 89 ? -6.250 0.763 13.503 1.00 97.81 89 ILE A CA 1
ATOM 686 C C . ILE A 1 89 ? -5.966 0.218 14.903 1.00 97.81 89 ILE A C 1
ATOM 688 O O . ILE A 1 89 ? -5.505 -0.917 15.049 1.00 97.81 89 ILE A O 1
ATOM 692 N N . ARG A 1 90 ? -6.256 1.004 15.947 1.00 98.38 90 ARG A N 1
ATOM 693 C CA . ARG A 1 90 ? -6.065 0.571 17.335 1.00 98.38 90 ARG A CA 1
ATOM 694 C C . ARG A 1 90 ? -6.927 -0.645 17.661 1.00 98.38 90 ARG A C 1
ATOM 696 O O . ARG A 1 90 ? -6.400 -1.601 18.223 1.00 98.38 90 ARG A O 1
ATOM 703 N N . LYS A 1 91 ? -8.209 -0.636 17.289 1.00 98.25 91 LYS A N 1
ATOM 704 C CA . LYS A 1 91 ? -9.126 -1.752 17.552 1.00 98.25 91 LYS A CA 1
ATOM 705 C C . LYS A 1 91 ? -8.655 -3.041 16.875 1.00 98.25 91 LYS A C 1
ATOM 707 O O . LYS A 1 91 ? -8.541 -4.065 17.545 1.00 98.25 91 LYS A O 1
ATOM 712 N N . VAL A 1 92 ? -8.309 -2.984 15.585 1.00 97.62 92 VAL A N 1
ATOM 713 C CA . VAL A 1 92 ? -7.788 -4.155 14.853 1.00 97.62 92 VAL A CA 1
ATOM 714 C C . VAL A 1 92 ? -6.486 -4.652 15.485 1.00 97.62 92 VAL A C 1
ATOM 716 O O . VAL A 1 92 ? -6.302 -5.853 15.676 1.00 97.62 92 VAL A O 1
ATOM 719 N N . TYR A 1 93 ? -5.588 -3.746 15.880 1.00 97.56 93 TYR A N 1
ATOM 720 C CA . TYR A 1 93 ? -4.352 -4.129 16.559 1.00 97.56 93 TYR A CA 1
ATOM 721 C C . TYR A 1 93 ? -4.607 -4.813 17.908 1.00 97.56 93 TYR A C 1
ATOM 723 O O . TYR A 1 93 ? -3.966 -5.817 18.230 1.00 97.56 93 TYR A O 1
ATOM 731 N N . GLU A 1 94 ? -5.527 -4.292 18.717 1.00 98.19 94 GLU A N 1
ATOM 732 C CA . GLU A 1 94 ? -5.889 -4.871 20.013 1.00 98.19 94 GLU A CA 1
ATOM 733 C C . GLU A 1 94 ? -6.445 -6.296 19.859 1.00 98.19 94 GLU A C 1
ATOM 735 O O . GLU A 1 94 ? -6.060 -7.168 20.638 1.00 98.19 94 GLU A O 1
ATOM 740 N N . GLN A 1 95 ? -7.215 -6.559 18.796 1.00 97.38 95 GLN A N 1
ATOM 741 C CA . GLN A 1 95 ? -7.819 -7.866 18.483 1.00 97.38 95 GLN A CA 1
ATOM 742 C C . GLN A 1 95 ? -6.973 -8.761 17.553 1.00 97.38 95 GLN A C 1
ATOM 744 O O . GLN A 1 95 ? -7.427 -9.805 17.093 1.00 97.38 95 GLN A O 1
ATOM 749 N N . ARG A 1 96 ? -5.711 -8.405 17.280 1.00 97.31 96 ARG A N 1
ATOM 750 C CA . ARG A 1 96 ? -4.848 -9.102 16.298 1.00 97.31 96 ARG A CA 1
ATOM 751 C C . ARG A 1 96 ? -4.646 -10.607 16.537 1.00 97.31 96 ARG A C 1
ATOM 753 O O . 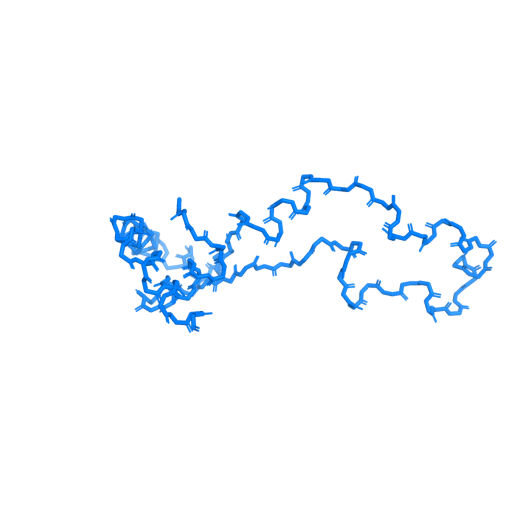ARG A 1 96 ? -4.317 -11.324 15.601 1.00 97.31 96 ARG A O 1
ATOM 760 N N . VAL A 1 97 ? -4.766 -11.077 17.783 1.00 97.75 97 VAL A N 1
ATOM 761 C CA . VAL A 1 97 ? -4.604 -12.505 18.118 1.00 97.75 97 VAL A CA 1
ATOM 762 C C . VAL A 1 97 ? -5.832 -13.294 17.673 1.00 97.75 97 VAL A C 1
ATOM 764 O O . VAL A 1 97 ? -5.678 -14.290 16.975 1.00 97.75 97 VAL A O 1
ATOM 767 N N . GLU A 1 98 ? -7.026 -12.797 17.999 1.00 96.94 98 GLU A N 1
ATOM 768 C CA . GLU A 1 98 ? -8.298 -13.369 17.548 1.00 96.94 98 GLU A CA 1
ATOM 769 C C . GLU A 1 98 ? -8.412 -13.297 16.020 1.00 96.94 98 GLU A C 1
ATOM 771 O O . GLU A 1 98 ? -8.778 -14.275 15.376 1.00 96.94 98 GLU A O 1
ATOM 776 N N . LEU A 1 99 ? -7.973 -12.187 15.413 1.00 96.31 99 LEU A N 1
ATOM 777 C CA . LEU A 1 99 ? -7.877 -12.071 13.957 1.00 96.31 99 LEU A CA 1
ATOM 778 C C . LEU A 1 99 ? -6.979 -13.164 13.353 1.00 96.31 99 LEU A C 1
ATOM 780 O O . LEU A 1 99 ? -7.337 -13.767 12.345 1.00 96.31 99 LEU A O 1
ATOM 784 N N . ALA A 1 100 ? -5.822 -13.445 13.961 1.00 96.44 100 ALA A N 1
ATOM 785 C CA . ALA A 1 100 ? -4.921 -14.495 13.487 1.00 96.44 100 ALA A CA 1
ATOM 786 C C . ALA A 1 100 ? -5.518 -15.903 13.628 1.00 96.44 100 ALA A C 1
ATOM 788 O O . ALA A 1 100 ? -5.268 -16.764 12.785 1.00 96.44 100 ALA A O 1
ATOM 789 N N . GLU A 1 101 ? -6.300 -16.154 14.677 1.00 96.25 101 GLU A N 1
ATOM 790 C CA . GLU A 1 101 ? -7.049 -17.402 14.849 1.00 96.25 101 GLU A CA 1
ATOM 791 C C . GLU A 1 101 ? -8.126 -17.553 13.775 1.00 96.25 101 GLU A C 1
ATOM 793 O O . GLU A 1 101 ? -8.113 -18.551 13.058 1.00 96.25 101 GLU A O 1
ATOM 798 N N . ALA A 1 102 ? -8.948 -16.524 13.570 1.00 94.50 102 ALA A N 1
ATOM 799 C CA . ALA A 1 102 ? -9.999 -16.519 12.556 1.00 94.50 102 ALA A CA 1
ATOM 800 C C . ALA A 1 102 ? -9.453 -16.714 11.130 1.00 94.50 102 ALA A C 1
ATOM 802 O O . ALA A 1 102 ? -10.033 -17.453 10.335 1.00 94.50 102 ALA A O 1
ATOM 803 N N . VAL A 1 103 ? -8.317 -16.088 10.796 1.00 95.38 103 VAL A N 1
ATOM 804 C CA . VAL A 1 103 ? -7.655 -16.278 9.493 1.00 95.38 103 VAL A CA 1
ATOM 805 C C . VAL A 1 103 ? -7.191 -17.725 9.320 1.00 95.38 103 VAL A C 1
ATOM 807 O O . VAL A 1 103 ? -7.439 -18.319 8.275 1.00 95.38 103 VAL A O 1
ATOM 810 N N . ARG A 1 104 ? -6.572 -18.324 10.346 1.00 94.12 104 ARG A N 1
ATOM 811 C CA . ARG A 1 104 ? -6.138 -19.729 10.287 1.00 94.12 104 ARG A CA 1
ATOM 812 C C . ARG A 1 104 ? -7.305 -20.698 10.144 1.00 94.12 104 ARG A C 1
ATOM 814 O O . ARG A 1 104 ? -7.169 -21.668 9.415 1.00 94.12 104 ARG A O 1
ATOM 821 N N . GLU A 1 105 ? -8.415 -20.456 10.835 1.00 93.50 105 GLU A N 1
ATOM 822 C CA . GLU A 1 105 ? -9.617 -21.293 10.730 1.00 93.50 105 GLU A CA 1
ATOM 823 C C . GLU A 1 105 ? -10.281 -21.189 9.356 1.00 93.50 105 GLU A C 1
ATOM 825 O O . GLU A 1 105 ? -10.790 -22.183 8.850 1.00 93.50 105 GLU A O 1
ATOM 830 N N . ARG A 1 106 ? -10.262 -20.003 8.738 1.00 91.00 106 ARG A N 1
ATOM 831 C CA . ARG A 1 106 ? -10.784 -19.794 7.381 1.00 91.00 106 ARG A CA 1
ATOM 832 C C . ARG A 1 106 ? -9.944 -20.502 6.314 1.00 91.00 106 ARG A C 1
ATOM 834 O O . ARG A 1 106 ? -10.502 -20.958 5.320 1.00 91.00 106 ARG A O 1
ATOM 841 N N . ASP A 1 107 ? -8.626 -20.532 6.497 1.00 86.94 107 ASP A N 1
ATOM 842 C CA . ASP A 1 107 ? -7.672 -21.053 5.510 1.00 86.94 107 ASP A CA 1
ATOM 843 C C . ASP A 1 107 ? -7.364 -22.563 5.694 1.00 86.94 107 ASP A C 1
ATOM 845 O O . ASP A 1 107 ? -6.593 -23.124 4.911 1.00 86.94 107 ASP A O 1
ATOM 849 N N . ALA A 1 108 ? -7.939 -23.212 6.717 1.00 79.44 108 ALA A N 1
ATOM 850 C CA . ALA A 1 108 ? -7.815 -24.647 7.017 1.00 79.44 108 ALA A CA 1
ATOM 851 C C . ALA A 1 108 ? -8.851 -25.507 6.273 1.00 79.44 108 ALA A C 1
ATOM 853 O O . ALA A 1 108 ? -8.473 -26.631 5.861 1.00 79.44 108 ALA A O 1
#